Protein AF-A0A9J6GGW1-F1 (afdb_monomer)

Nearest PDB structures (foldseek):
  5hay-assembly2_B  TM=2.935E-01  e=2.832E-01  Thermochaetoides thermophila DSM 1495
  3d3m-assembly1_A  TM=3.820E-01  e=7.035E+00  Homo sapiens

Structure (mmCIF, N/CA/C/O backbone):
data_AF-A0A9J6GGW1-F1
#
_entry.id   AF-A0A9J6GGW1-F1
#
loop_
_atom_site.group_PDB
_atom_site.id
_atom_site.type_symbol
_atom_site.label_atom_id
_atom_site.label_alt_id
_atom_site.label_comp_id
_atom_site.label_asym_id
_atom_site.label_entity_id
_atom_site.label_seq_id
_atom_site.pdbx_PDB_ins_code
_atom_site.Cartn_x
_atom_site.Cartn_y
_atom_site.Cartn_z
_atom_site.occupancy
_atom_site.B_iso_or_equiv
_atom_site.auth_seq_id
_atom_site.auth_comp_id
_atom_site.auth_asym_id
_atom_site.auth_atom_id
_atom_site.pdbx_PDB_model_num
ATOM 1 N N . MET A 1 1 ? 9.810 -7.560 35.935 1.00 43.97 1 MET A N 1
ATOM 2 C CA . MET A 1 1 ? 8.643 -8.363 36.360 1.00 43.97 1 MET A CA 1
ATOM 3 C C . MET A 1 1 ? 7.763 -8.656 35.141 1.00 43.97 1 MET A C 1
ATOM 5 O O . MET A 1 1 ? 6.724 -8.042 34.977 1.00 43.97 1 MET A O 1
ATOM 9 N N . PHE A 1 2 ? 8.213 -9.563 34.266 1.00 48.19 2 PHE A N 1
ATOM 10 C CA . PHE A 1 2 ? 7.554 -9.934 32.995 1.00 48.19 2 PHE A CA 1
ATOM 11 C C . PHE A 1 2 ? 7.009 -11.379 33.009 1.00 48.19 2 PHE A C 1
ATOM 13 O O . PHE A 1 2 ? 6.614 -11.924 31.987 1.00 48.19 2 PHE A O 1
ATOM 20 N N . SER A 1 3 ? 6.984 -12.026 34.176 1.00 44.12 3 SER A N 1
ATOM 21 C CA . SER A 1 3 ? 6.830 -13.485 34.272 1.00 44.12 3 SER A CA 1
ATOM 22 C C . SER A 1 3 ? 5.391 -13.976 34.452 1.00 44.12 3 SER A C 1
ATOM 24 O O . SER A 1 3 ? 5.191 -15.179 34.534 1.00 44.12 3 SER A O 1
ATOM 26 N N . ARG A 1 4 ? 4.388 -13.085 34.517 1.00 46.81 4 ARG A N 1
ATOM 27 C CA . ARG A 1 4 ? 2.964 -13.476 34.639 1.00 46.81 4 ARG A CA 1
ATOM 28 C C . ARG A 1 4 ? 2.134 -13.252 33.371 1.00 46.81 4 ARG A C 1
ATOM 30 O O . ARG A 1 4 ? 1.076 -13.854 33.257 1.00 46.81 4 ARG A O 1
ATOM 37 N N . LEU A 1 5 ? 2.614 -12.447 32.418 1.00 52.31 5 LEU A N 1
ATOM 38 C CA . LEU A 1 5 ? 1.965 -12.288 31.105 1.00 52.31 5 LEU A CA 1
ATOM 39 C C . LEU A 1 5 ? 2.309 -13.441 30.149 1.00 52.31 5 LEU A C 1
ATOM 41 O O . LEU A 1 5 ? 1.475 -13.838 29.348 1.00 52.31 5 LEU A O 1
ATOM 45 N N . ALA A 1 6 ? 3.496 -14.040 30.286 1.00 49.12 6 ALA A N 1
ATOM 46 C CA . ALA A 1 6 ? 3.909 -15.173 29.457 1.00 49.12 6 ALA A CA 1
ATOM 47 C C . ALA A 1 6 ? 3.117 -16.462 29.756 1.00 49.12 6 ALA A C 1
ATOM 49 O O . ALA A 1 6 ? 2.877 -17.266 28.862 1.00 49.12 6 ALA A O 1
ATOM 50 N N . THR A 1 7 ? 2.667 -16.663 30.999 1.00 43.94 7 THR A N 1
ATOM 51 C CA . THR A 1 7 ? 2.018 -17.921 31.413 1.00 43.94 7 THR A CA 1
ATOM 52 C C . THR A 1 7 ? 0.568 -18.041 30.934 1.00 43.94 7 THR A C 1
ATOM 54 O O . THR A 1 7 ? 0.058 -19.150 30.823 1.00 43.94 7 THR A O 1
ATOM 57 N N . ALA A 1 8 ? -0.090 -16.927 30.601 1.00 49.22 8 ALA A N 1
ATOM 58 C CA . ALA A 1 8 ? -1.431 -16.949 30.013 1.00 49.22 8 ALA A CA 1
ATOM 59 C C . ALA A 1 8 ? -1.417 -17.198 28.491 1.00 49.22 8 ALA A C 1
ATOM 61 O O . ALA A 1 8 ? -2.459 -17.504 27.925 1.00 49.22 8 ALA A O 1
ATOM 62 N N . PHE A 1 9 ? -0.249 -17.112 27.840 1.00 48.38 9 PHE A N 1
ATOM 63 C CA . PHE A 1 9 ? -0.110 -17.284 26.390 1.00 48.38 9 PHE A CA 1
ATOM 64 C C . PHE A 1 9 ? 0.121 -18.747 25.963 1.00 48.38 9 PHE A C 1
ATOM 66 O O . PHE A 1 9 ? -0.216 -19.109 24.842 1.00 48.38 9 PHE A O 1
ATOM 73 N N . SER A 1 10 ? 0.651 -19.616 26.836 1.00 50.31 10 SER A N 1
ATOM 74 C CA . SER A 1 10 ? 0.967 -21.008 26.453 1.00 50.31 10 SER A CA 1
ATOM 75 C C . SER A 1 10 ? -0.170 -22.016 26.629 1.00 50.31 10 SER A C 1
ATOM 77 O O . SER A 1 10 ? -0.131 -23.061 25.992 1.00 50.31 10 SER A O 1
ATOM 79 N N . ASN A 1 11 ? -1.198 -21.732 27.434 1.00 46.88 11 ASN A N 1
ATOM 80 C CA . ASN A 1 11 ? -2.267 -22.711 27.696 1.00 46.88 11 ASN A CA 1
ATOM 81 C C . ASN A 1 11 ? -3.422 -22.675 26.677 1.00 46.88 11 ASN A C 1
ATOM 83 O O . ASN A 1 11 ? -4.370 -23.441 26.818 1.00 46.88 11 ASN A O 1
ATOM 87 N N . ALA A 1 12 ? -3.361 -21.808 25.664 1.00 42.66 12 ALA A N 1
ATOM 88 C CA . ALA A 1 12 ? -4.435 -21.610 24.686 1.00 42.66 12 ALA A CA 1
ATOM 89 C C . ALA A 1 12 ? -4.012 -21.945 23.240 1.00 42.66 12 ALA A C 1
ATOM 91 O O . ALA A 1 12 ? -4.574 -21.405 22.295 1.00 42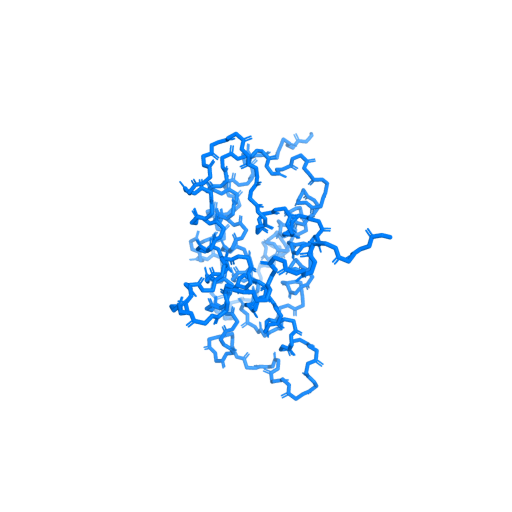.66 12 ALA A O 1
ATOM 92 N N . VAL A 1 13 ? -3.008 -22.813 23.065 1.00 45.81 13 VAL A N 1
ATOM 93 C CA . VAL A 1 13 ? -2.462 -23.200 21.746 1.00 45.81 13 VAL A CA 1
ATOM 94 C C . VAL A 1 13 ? -2.953 -24.583 21.273 1.00 45.81 13 VAL A C 1
ATOM 96 O O . VAL A 1 13 ? -2.668 -24.974 20.148 1.00 45.81 13 VAL A O 1
ATOM 99 N N . ASP A 1 14 ? -3.733 -25.319 22.076 1.00 44.50 14 ASP A N 1
ATOM 100 C CA . ASP A 1 14 ? -3.983 -26.757 21.833 1.00 44.50 14 ASP A CA 1
ATOM 101 C C . ASP A 1 14 ? -5.405 -27.153 21.378 1.00 44.50 14 ASP A C 1
ATOM 103 O O . ASP A 1 14 ? -5.758 -28.330 21.384 1.00 44.50 14 ASP A O 1
ATOM 107 N N . ALA A 1 15 ? -6.265 -26.222 20.955 1.00 49.47 15 ALA A N 1
ATOM 108 C CA . ALA A 1 15 ? -7.546 -26.608 20.355 1.00 49.47 15 ALA A CA 1
ATOM 109 C C . ALA A 1 15 ? -8.106 -25.507 19.454 1.00 49.47 15 ALA A C 1
ATOM 111 O O . ALA A 1 15 ? -8.431 -24.431 19.943 1.00 49.47 15 ALA A O 1
ATOM 112 N N . LEU A 1 16 ? -8.311 -25.841 18.172 1.00 40.69 16 LEU A N 1
ATOM 113 C CA . LEU A 1 16 ? -8.823 -24.978 17.095 1.00 40.69 16 LEU A CA 1
ATOM 114 C C . LEU A 1 16 ? -7.764 -23.971 16.640 1.00 40.69 16 LEU A C 1
ATOM 116 O O . LEU A 1 16 ? -7.529 -22.999 17.339 1.00 40.69 16 LEU A O 1
ATOM 120 N N . ALA A 1 17 ? -7.134 -24.176 15.477 1.00 35.81 17 ALA A N 1
ATOM 121 C CA . ALA A 1 17 ? -6.358 -23.108 14.849 1.00 35.81 17 ALA A CA 1
ATOM 122 C C . ALA A 1 17 ? -7.325 -21.934 14.616 1.00 35.81 17 ALA A C 1
ATOM 124 O O . ALA A 1 17 ? -8.214 -22.061 13.765 1.00 35.81 17 ALA A O 1
ATOM 125 N N . PRO A 1 18 ? -7.238 -20.843 15.398 1.00 46.12 18 PRO A N 1
ATOM 126 C CA . PRO A 1 18 ? -8.080 -19.683 15.175 1.00 46.12 18 PRO A CA 1
ATOM 127 C C . PRO A 1 18 ? -7.741 -19.158 13.773 1.00 46.12 18 PRO A C 1
ATOM 129 O O . PRO A 1 18 ? -6.598 -19.342 13.335 1.00 46.12 18 PRO A O 1
ATOM 132 N N . PRO A 1 19 ? -8.681 -18.532 13.041 1.00 52.97 19 PRO A N 1
ATOM 133 C CA . PRO A 1 19 ? -8.288 -17.767 11.862 1.00 52.97 19 PRO A CA 1
ATOM 134 C C . PRO A 1 19 ? -7.113 -16.872 12.268 1.00 52.97 19 PRO A C 1
ATOM 136 O O . PRO A 1 19 ? -7.149 -16.279 13.352 1.00 52.97 19 PRO A O 1
ATOM 139 N N . LEU A 1 20 ? -6.048 -16.871 11.458 1.00 59.41 20 LEU A N 1
ATOM 140 C CA . LEU A 1 20 ? -4.866 -16.054 11.721 1.00 59.41 20 LEU A CA 1
ATOM 141 C C . LEU A 1 20 ? -5.372 -14.641 12.056 1.00 59.41 20 LEU A C 1
ATOM 143 O O . LEU A 1 20 ? -6.211 -14.132 11.307 1.00 59.41 20 LEU A O 1
ATOM 147 N N . PRO A 1 21 ? -4.983 -14.032 13.190 1.00 81.88 21 PRO A N 1
ATOM 148 C CA . PRO A 1 21 ? -5.507 -12.718 13.538 1.00 81.88 21 PRO A CA 1
ATOM 149 C C . PRO A 1 21 ? -5.243 -11.764 12.366 1.00 81.88 21 PRO A C 1
ATOM 151 O O . PRO A 1 21 ? -4.132 -11.755 11.840 1.00 81.88 21 PRO A O 1
ATOM 154 N N . LEU A 1 22 ? -6.250 -10.983 11.948 1.00 85.81 22 LEU A N 1
ATOM 155 C CA . LEU A 1 22 ? -6.209 -10.127 10.742 1.00 85.81 22 LEU A CA 1
ATOM 156 C C . LEU A 1 22 ? -4.903 -9.326 10.618 1.00 85.81 22 LEU A C 1
ATOM 158 O O . LEU A 1 22 ? -4.334 -9.177 9.537 1.00 85.81 22 LEU A O 1
ATOM 162 N N . HIS A 1 23 ? -4.387 -8.876 11.760 1.00 88.88 23 HIS A N 1
ATOM 163 C CA . HIS A 1 23 ? -3.113 -8.185 11.872 1.00 88.88 23 HIS A CA 1
ATOM 164 C C . HIS A 1 23 ? -1.904 -9.006 11.388 1.00 88.88 23 HIS A C 1
ATOM 166 O O . HIS A 1 23 ? -1.066 -8.492 10.651 1.00 88.88 23 HIS A O 1
ATOM 172 N N . GLU A 1 24 ? -1.798 -10.284 11.752 1.00 90.69 24 GLU A N 1
ATOM 173 C CA . GLU A 1 24 ? -0.715 -11.157 11.285 1.00 90.69 24 GLU A CA 1
ATOM 174 C C . GLU A 1 24 ? -0.809 -11.425 9.781 1.00 90.69 24 GLU A C 1
ATOM 176 O O . GLU A 1 24 ? 0.216 -11.430 9.093 1.00 90.69 24 GLU A O 1
ATOM 181 N N . GLU A 1 25 ? -2.022 -11.588 9.249 1.00 92.75 25 GLU A N 1
ATOM 182 C CA . GLU A 1 25 ? -2.239 -11.774 7.811 1.00 92.75 25 GLU A CA 1
ATOM 183 C C . GLU A 1 25 ? -1.807 -10.525 7.034 1.00 92.75 25 GLU A C 1
ATOM 185 O O . GLU A 1 25 ? -1.045 -10.603 6.063 1.00 92.75 25 GLU A O 1
ATOM 190 N N . PHE A 1 26 ? -2.189 -9.348 7.532 1.00 93.94 26 PHE A N 1
ATOM 191 C CA . PHE A 1 26 ? -1.765 -8.065 6.990 1.00 93.94 26 PHE A CA 1
ATOM 192 C C . PHE A 1 26 ? -0.234 -7.935 6.933 1.00 93.94 26 PHE A C 1
ATOM 194 O O . PHE A 1 26 ? 0.338 -7.591 5.889 1.00 93.94 26 PHE A O 1
ATOM 201 N N . LEU A 1 27 ? 0.453 -8.261 8.034 1.00 94.00 27 LEU A N 1
ATOM 202 C CA . LEU A 1 27 ? 1.916 -8.232 8.111 1.00 94.00 27 LEU A CA 1
ATOM 203 C C . LEU A 1 27 ? 2.574 -9.257 7.190 1.00 94.00 27 LEU A C 1
ATOM 205 O O . LEU A 1 27 ? 3.629 -8.977 6.609 1.00 94.00 27 LEU A O 1
ATOM 209 N N . TRP A 1 28 ? 1.966 -10.430 7.034 1.00 94.38 28 TRP A N 1
ATOM 210 C CA . TRP A 1 28 ? 2.453 -11.460 6.129 1.00 94.38 28 TRP A CA 1
ATOM 211 C C . TRP A 1 28 ? 2.420 -10.984 4.673 1.00 94.38 28 TRP A C 1
ATOM 213 O O . TRP A 1 28 ? 3.425 -11.105 3.961 1.00 94.38 28 TRP A O 1
ATOM 223 N N . HIS A 1 29 ? 1.313 -10.372 4.237 1.00 95.12 29 HIS A N 1
ATOM 224 C CA . HIS A 1 29 ? 1.211 -9.796 2.895 1.00 95.12 29 HIS A CA 1
ATOM 225 C C . HIS A 1 29 ? 2.247 -8.696 2.667 1.00 95.12 29 HIS A C 1
ATOM 227 O O . HIS A 1 29 ? 2.946 -8.721 1.647 1.00 95.12 29 HIS A O 1
ATOM 233 N N . TRP A 1 30 ? 2.397 -7.779 3.627 1.00 95.38 30 TRP A N 1
ATOM 234 C CA . TRP A 1 30 ? 3.378 -6.703 3.534 1.00 95.38 30 TRP A CA 1
ATOM 235 C C . TRP A 1 30 ? 4.815 -7.223 3.467 1.00 95.38 30 TRP A C 1
ATOM 237 O O . TRP A 1 30 ? 5.597 -6.828 2.602 1.00 95.38 30 TRP A O 1
ATOM 247 N N . THR A 1 31 ? 5.160 -8.163 4.345 1.00 94.00 31 THR A N 1
ATOM 248 C CA . THR A 1 31 ? 6.494 -8.768 4.391 1.00 94.00 31 THR A CA 1
ATOM 249 C C . THR A 1 31 ? 6.813 -9.484 3.085 1.00 94.00 31 THR A C 1
ATOM 251 O O . THR A 1 31 ? 7.930 -9.384 2.581 1.00 94.00 31 THR A O 1
ATOM 254 N N . ALA A 1 32 ? 5.836 -10.164 2.484 1.00 93.12 32 ALA A N 1
ATOM 255 C CA . ALA A 1 32 ? 6.017 -10.802 1.189 1.00 93.12 32 ALA A CA 1
ATOM 256 C C . ALA A 1 32 ? 6.233 -9.789 0.048 1.00 93.12 32 ALA A C 1
ATOM 258 O O . ALA A 1 32 ? 7.055 -10.048 -0.833 1.00 93.12 32 ALA A O 1
ATOM 259 N N . ILE A 1 33 ? 5.559 -8.631 0.081 1.00 93.12 33 ILE A N 1
ATOM 260 C CA . ILE A 1 33 ? 5.831 -7.519 -0.845 1.00 93.12 33 ILE A CA 1
ATOM 261 C C . ILE A 1 33 ? 7.269 -7.029 -0.653 1.00 93.12 33 ILE A C 1
ATOM 263 O O . ILE A 1 33 ? 8.044 -7.011 -1.604 1.00 93.12 33 ILE A O 1
ATOM 267 N N . MET A 1 34 ? 7.673 -6.699 0.574 1.00 93.25 34 MET A N 1
ATOM 268 C CA . MET A 1 34 ? 9.023 -6.188 0.843 1.00 93.25 34 MET A CA 1
ATOM 269 C C . MET A 1 34 ? 10.121 -7.211 0.536 1.00 93.25 34 MET A C 1
ATOM 271 O O . MET A 1 34 ? 11.204 -6.844 0.072 1.00 93.25 34 MET A O 1
ATOM 275 N N . LYS A 1 35 ? 9.838 -8.505 0.719 1.00 91.38 35 LYS A N 1
ATOM 276 C CA . LYS A 1 35 ? 10.737 -9.594 0.337 1.00 91.38 35 LYS A CA 1
ATOM 277 C C . LYS A 1 35 ? 10.980 -9.616 -1.167 1.00 91.38 35 LYS A C 1
ATOM 279 O O . LYS A 1 35 ? 12.127 -9.784 -1.556 1.00 91.38 35 LYS A O 1
ATOM 284 N N . PHE A 1 36 ? 9.960 -9.393 -1.999 1.00 90.50 36 PHE A N 1
ATOM 285 C CA . PHE A 1 36 ? 10.156 -9.267 -3.447 1.00 90.50 36 PHE A CA 1
ATOM 286 C C . PHE A 1 36 ? 11.169 -8.162 -3.773 1.00 90.50 36 PHE A C 1
ATOM 288 O O . PHE A 1 36 ? 12.078 -8.384 -4.558 1.00 90.50 36 PHE A O 1
ATOM 295 N N . TYR A 1 37 ? 11.066 -7.004 -3.121 1.00 87.50 37 TYR A N 1
ATOM 296 C CA . TYR A 1 37 ? 11.963 -5.870 -3.371 1.00 87.50 37 TYR A CA 1
ATOM 297 C C . TYR A 1 37 ? 13.373 -6.028 -2.798 1.00 87.50 37 TYR A C 1
ATOM 299 O O . TYR A 1 37 ? 14.314 -5.410 -3.293 1.00 87.50 37 TYR A O 1
ATOM 307 N N . THR A 1 38 ? 13.524 -6.839 -1.754 1.00 88.56 38 THR A N 1
ATOM 308 C CA . THR A 1 38 ? 14.817 -7.080 -1.098 1.00 88.56 38 THR A CA 1
ATOM 309 C C . THR A 1 38 ? 15.548 -8.280 -1.706 1.00 88.56 38 THR A C 1
ATOM 311 O O . THR A 1 38 ? 16.777 -8.358 -1.650 1.00 88.56 38 THR A O 1
ATOM 314 N N . ASP A 1 39 ? 14.814 -9.222 -2.303 1.00 86.94 39 ASP A N 1
ATOM 315 C CA . ASP A 1 39 ? 15.387 -10.389 -2.961 1.00 86.94 39 ASP A CA 1
ATOM 316 C C . ASP A 1 39 ? 16.094 -9.978 -4.257 1.00 86.94 39 ASP A C 1
ATOM 318 O O . ASP A 1 39 ? 15.478 -9.525 -5.225 1.00 86.94 39 ASP A O 1
ATOM 322 N N . ARG A 1 40 ? 17.413 -10.185 -4.286 1.00 69.50 40 ARG A N 1
ATOM 323 C CA . ARG A 1 40 ? 18.273 -9.919 -5.447 1.00 69.50 40 ARG A CA 1
ATOM 324 C C . ARG A 1 40 ? 17.918 -10.768 -6.667 1.00 69.50 40 ARG A C 1
ATOM 326 O O . ARG A 1 40 ? 18.277 -10.390 -7.777 1.00 69.50 40 ARG A O 1
ATOM 333 N N . ASN A 1 41 ? 17.238 -11.897 -6.467 1.00 72.69 41 ASN A N 1
ATOM 334 C CA . ASN A 1 41 ? 16.799 -12.784 -7.542 1.00 72.69 41 ASN A CA 1
ATOM 335 C C . ASN A 1 41 ? 15.397 -12.438 -8.064 1.00 72.69 41 ASN A C 1
ATOM 337 O O . ASN A 1 41 ? 14.911 -13.090 -8.994 1.00 72.69 41 ASN A O 1
ATOM 341 N N . SER A 1 42 ? 14.727 -11.436 -7.484 1.00 70.81 42 SER A N 1
ATOM 342 C CA . SER A 1 42 ? 13.435 -10.980 -7.984 1.00 70.81 42 SER A CA 1
ATOM 343 C C . SER A 1 42 ? 13.583 -10.460 -9.414 1.00 70.81 42 SER A C 1
ATOM 345 O O . SER A 1 42 ? 14.452 -9.652 -9.744 1.00 70.81 42 SER A O 1
ATOM 347 N N . ASN A 1 43 ? 12.728 -10.948 -10.311 1.00 65.50 43 ASN A N 1
ATOM 348 C CA . ASN A 1 43 ? 12.719 -10.457 -11.680 1.00 65.50 43 ASN A CA 1
ATOM 349 C C . ASN A 1 43 ? 11.850 -9.197 -11.751 1.00 65.50 43 ASN A C 1
ATOM 351 O O . ASN A 1 43 ? 10.702 -9.244 -12.191 1.00 65.50 43 ASN A O 1
ATOM 355 N N . SER A 1 44 ? 12.419 -8.073 -11.312 1.00 69.62 44 SER A N 1
ATOM 356 C CA . SER A 1 44 ? 11.802 -6.738 -11.321 1.00 69.62 44 SER A CA 1
ATOM 357 C C . SER A 1 44 ? 11.446 -6.220 -12.720 1.00 69.62 44 SER A C 1
ATOM 359 O O . SER A 1 44 ? 10.813 -5.176 -12.841 1.00 69.62 44 SER A O 1
ATOM 361 N N . LYS A 1 45 ? 11.826 -6.948 -13.779 1.00 74.19 45 LYS A N 1
ATOM 362 C CA . LYS A 1 45 ? 11.468 -6.652 -15.171 1.00 74.19 45 LYS A CA 1
ATOM 363 C C . LYS A 1 45 ? 10.196 -7.368 -15.630 1.00 74.19 45 LYS A C 1
ATOM 365 O O . LYS A 1 45 ? 9.680 -7.039 -16.694 1.00 74.19 45 LYS A O 1
ATOM 370 N N . LYS A 1 46 ? 9.702 -8.363 -14.884 1.00 80.38 46 LYS A N 1
ATOM 371 C CA . LYS A 1 46 ? 8.445 -9.043 -15.232 1.00 80.38 46 LYS A CA 1
ATOM 372 C C . LYS A 1 46 ? 7.254 -8.120 -14.959 1.00 80.38 46 LYS A C 1
ATOM 374 O O . LYS A 1 46 ? 7.289 -7.421 -13.950 1.00 80.38 46 LYS A O 1
ATOM 379 N N . PRO A 1 47 ? 6.198 -8.157 -15.790 1.00 81.69 47 PRO A N 1
ATOM 380 C CA . PRO A 1 47 ? 4.938 -7.472 -15.510 1.00 81.69 47 PRO A CA 1
ATOM 381 C C . PRO A 1 47 ? 4.376 -7.836 -14.136 1.00 81.69 47 PRO A C 1
ATOM 383 O O . PRO A 1 47 ? 4.550 -8.967 -13.665 1.00 81.69 47 PRO A O 1
ATOM 386 N N . ILE A 1 48 ? 3.690 -6.886 -13.500 1.00 85.81 48 ILE A N 1
ATOM 387 C CA . ILE A 1 48 ? 3.153 -7.064 -12.149 1.00 85.81 48 ILE A CA 1
ATOM 388 C C . ILE A 1 48 ? 2.212 -8.274 -12.032 1.00 85.81 48 ILE A C 1
ATOM 390 O O . ILE A 1 48 ? 2.212 -8.953 -11.002 1.00 85.81 48 ILE A O 1
ATOM 394 N N . GLU A 1 49 ? 1.484 -8.612 -13.093 1.00 82.62 49 GLU A N 1
ATOM 395 C CA . GLU A 1 49 ? 0.558 -9.746 -13.169 1.00 82.62 49 GLU A CA 1
ATOM 396 C C . GLU A 1 49 ? 1.255 -11.084 -12.878 1.00 82.62 49 GLU A C 1
ATOM 398 O O . GLU A 1 49 ? 0.642 -12.003 -12.343 1.00 82.62 49 GLU A O 1
ATOM 403 N N . LEU A 1 50 ? 2.558 -11.183 -13.165 1.00 82.88 50 LEU A N 1
ATOM 404 C CA . LEU A 1 50 ? 3.357 -12.395 -12.962 1.00 82.88 50 LEU A CA 1
ATOM 405 C C . LEU A 1 50 ? 4.079 -12.438 -11.607 1.00 82.88 50 LEU A C 1
ATOM 407 O O . LEU A 1 50 ? 4.790 -13.400 -11.318 1.00 82.88 50 LEU A O 1
ATOM 411 N N . THR A 1 51 ? 3.948 -11.393 -10.789 1.00 85.44 51 THR A N 1
ATOM 412 C CA . THR A 1 51 ? 4.715 -11.233 -9.537 1.00 85.44 51 THR A CA 1
ATOM 413 C C . THR A 1 51 ? 3.890 -11.562 -8.293 1.00 85.44 51 THR A C 1
ATOM 415 O O . THR A 1 51 ? 4.446 -11.775 -7.218 1.00 85.44 51 THR A O 1
ATOM 418 N N . GLY A 1 52 ? 2.559 -11.587 -8.419 1.00 89.19 52 GLY A N 1
ATOM 419 C CA . GLY A 1 52 ? 1.631 -11.753 -7.297 1.00 89.19 52 GLY A CA 1
ATOM 420 C C . GLY A 1 52 ? 1.527 -10.531 -6.373 1.00 89.19 52 GLY A C 1
ATOM 421 O O . GLY A 1 52 ? 0.733 -10.553 -5.436 1.00 89.19 52 GLY A O 1
ATOM 422 N N . LEU A 1 53 ? 2.279 -9.452 -6.627 1.00 91.19 53 LEU A N 1
ATOM 423 C CA . LEU A 1 53 ? 2.248 -8.232 -5.810 1.00 91.19 53 LEU A CA 1
ATOM 424 C C . LEU A 1 53 ? 0.881 -7.548 -5.838 1.00 91.19 53 LEU A C 1
ATOM 426 O O . LEU A 1 53 ? 0.408 -7.095 -4.799 1.00 91.19 53 LEU A O 1
ATOM 430 N N . ALA A 1 54 ? 0.237 -7.516 -7.010 1.00 90.12 54 ALA A N 1
ATOM 431 C CA . ALA A 1 54 ? -1.096 -6.943 -7.176 1.00 90.12 54 ALA A CA 1
ATOM 432 C C . ALA A 1 54 ? -2.115 -7.601 -6.232 1.00 90.12 54 ALA A C 1
ATOM 434 O O . ALA A 1 54 ? -2.808 -6.901 -5.499 1.00 90.12 54 ALA A O 1
ATOM 435 N N . GLY A 1 55 ? -2.136 -8.938 -6.195 1.00 92.12 55 GLY A N 1
ATOM 436 C CA . GLY A 1 55 ? -3.020 -9.694 -5.308 1.00 92.12 55 GLY A CA 1
ATOM 437 C C . GLY A 1 55 ? -2.711 -9.445 -3.833 1.00 92.12 55 GLY A C 1
ATOM 438 O O . GLY A 1 55 ? -3.623 -9.245 -3.044 1.00 92.12 55 GLY A O 1
ATOM 439 N N . ARG A 1 56 ? -1.430 -9.358 -3.449 1.00 93.88 56 ARG A N 1
ATOM 440 C CA . ARG A 1 56 ? -1.057 -9.066 -2.052 1.00 93.88 56 ARG A CA 1
ATOM 441 C C . ARG A 1 56 ? -1.520 -7.686 -1.595 1.00 93.88 56 ARG A C 1
ATOM 443 O O . ARG A 1 56 ? -1.994 -7.559 -0.475 1.00 93.88 56 ARG A O 1
ATOM 450 N N . LEU A 1 57 ? -1.396 -6.673 -2.451 1.00 93.81 57 LEU A N 1
ATOM 451 C CA . LEU A 1 57 ? -1.906 -5.333 -2.158 1.00 93.81 57 LEU A CA 1
ATOM 452 C C . LEU A 1 57 ? -3.431 -5.314 -2.050 1.00 93.81 57 LEU A C 1
ATOM 454 O O . LEU A 1 57 ? -3.971 -4.636 -1.180 1.00 93.81 57 LEU A O 1
ATOM 458 N N . GLU A 1 58 ? -4.118 -6.059 -2.913 1.00 93.62 58 GLU A N 1
ATOM 459 C CA . GLU A 1 58 ? -5.571 -6.180 -2.852 1.00 93.62 58 GLU A CA 1
ATOM 460 C C . GLU A 1 58 ? -6.046 -6.856 -1.559 1.00 93.62 58 GLU A C 1
ATOM 462 O O . GLU A 1 58 ? -6.943 -6.323 -0.910 1.00 93.62 58 GLU A O 1
ATOM 467 N N . GLU A 1 59 ? -5.419 -7.956 -1.135 1.00 94.81 59 GLU A N 1
ATOM 468 C CA . GLU A 1 59 ? -5.750 -8.605 0.143 1.00 94.81 59 GLU A CA 1
ATOM 469 C C . GLU A 1 59 ? -5.481 -7.680 1.336 1.00 94.81 59 GLU A C 1
ATOM 471 O O . GLU A 1 59 ? -6.333 -7.538 2.207 1.00 94.81 59 GLU A O 1
ATOM 476 N N . MET A 1 60 ? -4.370 -6.933 1.336 1.00 95.50 60 MET A N 1
ATOM 477 C CA . MET A 1 60 ? -4.129 -5.924 2.376 1.00 95.50 60 MET A CA 1
ATOM 478 C C . MET A 1 60 ? -5.2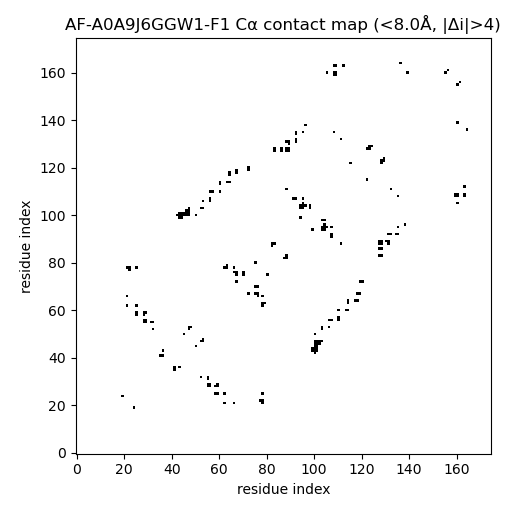25 -4.851 2.435 1.00 95.50 60 MET A C 1
ATOM 480 O O . MET A 1 60 ? -5.578 -4.417 3.528 1.00 95.50 60 MET A O 1
ATOM 484 N N . SER A 1 61 ? -5.764 -4.407 1.290 1.00 93.00 61 SER A N 1
ATOM 485 C CA . SER A 1 61 ? -6.905 -3.476 1.282 1.00 93.00 61 SER A CA 1
ATOM 486 C C . SER A 1 61 ? -8.144 -4.110 1.910 1.00 93.00 61 SER A C 1
ATOM 488 O O . SER A 1 61 ? -8.784 -3.475 2.741 1.00 93.00 61 SER A O 1
ATOM 490 N N . LYS A 1 62 ? -8.458 -5.361 1.551 1.00 93.62 62 LYS A N 1
ATOM 491 C CA . LYS A 1 62 ? -9.617 -6.082 2.097 1.00 93.62 62 LYS A CA 1
ATOM 492 C C . LYS A 1 62 ? -9.513 -6.276 3.605 1.00 93.62 62 LYS A C 1
ATOM 494 O O . LYS A 1 62 ? -10.509 -6.102 4.292 1.00 93.62 62 LYS A O 1
ATOM 499 N N . ILE A 1 63 ? -8.322 -6.578 4.122 1.00 93.44 63 ILE A N 1
ATOM 500 C CA . ILE A 1 63 ? -8.099 -6.732 5.566 1.00 93.44 63 ILE A CA 1
ATOM 501 C C . ILE A 1 63 ? -8.373 -5.417 6.307 1.00 93.44 63 ILE A C 1
ATOM 503 O O . ILE A 1 63 ? -9.051 -5.427 7.330 1.00 93.44 63 ILE A O 1
ATOM 507 N N . LEU A 1 64 ? -7.905 -4.278 5.779 1.00 90.88 64 LEU A N 1
ATOM 508 C CA . LEU A 1 64 ? -8.194 -2.964 6.370 1.00 90.88 64 LEU A CA 1
ATOM 509 C C . LEU A 1 64 ? -9.695 -2.634 6.326 1.00 90.88 64 LEU A C 1
ATOM 511 O O . LEU A 1 64 ? -10.243 -2.136 7.304 1.00 90.88 64 LEU A O 1
ATOM 515 N N . GLU A 1 65 ? -10.368 -2.944 5.214 1.00 90.00 65 GLU A N 1
ATOM 516 C CA . GLU A 1 65 ? -11.819 -2.761 5.062 1.00 90.00 65 GLU A CA 1
ATOM 517 C C . GLU A 1 65 ? -12.619 -3.657 6.022 1.00 90.00 65 GLU A C 1
ATOM 519 O O . GLU A 1 65 ? -13.616 -3.221 6.600 1.00 90.00 65 GLU A O 1
ATOM 524 N N . GLN A 1 66 ? -12.173 -4.900 6.215 1.00 90.38 66 GLN A N 1
ATOM 525 C CA . GLN A 1 66 ? -12.772 -5.844 7.151 1.00 90.38 66 GLN A CA 1
ATOM 526 C C . GLN A 1 66 ? -12.605 -5.367 8.595 1.00 90.38 66 GLN A C 1
ATOM 528 O O . GLN A 1 66 ? -13.590 -5.292 9.326 1.00 90.38 66 GLN A O 1
ATOM 533 N N . GLU A 1 67 ? -11.390 -4.982 8.989 1.00 88.69 67 GLU A N 1
ATOM 534 C CA . GLU A 1 67 ? -11.099 -4.457 10.326 1.00 88.69 67 GLU A CA 1
ATOM 535 C C . GLU A 1 67 ? -11.986 -3.243 10.657 1.00 88.69 67 GLU A C 1
ATOM 537 O O . GLU A 1 67 ? -12.579 -3.157 11.733 1.00 88.69 67 GLU A O 1
ATOM 542 N N . GLU A 1 68 ? -12.151 -2.327 9.705 1.00 86.19 68 GLU A N 1
ATOM 543 C CA . GLU A 1 68 ? -13.007 -1.150 9.854 1.00 86.19 68 GLU A CA 1
ATOM 544 C C . GLU A 1 68 ? -14.516 -1.465 9.867 1.00 86.19 68 GLU A C 1
ATOM 546 O O . GLU A 1 68 ? -15.333 -0.715 10.427 1.00 86.19 68 GLU A O 1
ATOM 551 N N . SER A 1 69 ? -14.914 -2.571 9.241 1.00 85.69 69 SER A N 1
ATOM 552 C CA . SER A 1 69 ? -16.278 -3.085 9.331 1.00 85.69 69 SER A CA 1
ATOM 553 C C . SER A 1 69 ? -16.554 -3.723 10.696 1.00 85.69 69 SER A C 1
ATOM 555 O O . SER A 1 69 ? -17.675 -3.605 11.189 1.00 85.69 69 SER A O 1
ATOM 557 N N . GLU A 1 70 ? -15.561 -4.376 11.303 1.00 84.69 70 GLU A N 1
ATOM 558 C CA . GLU A 1 70 ? -15.690 -5.095 12.578 1.00 84.69 70 GLU A CA 1
ATOM 559 C C . GLU A 1 70 ? -15.588 -4.173 13.810 1.00 84.69 70 GLU A C 1
ATOM 561 O O . GLU A 1 70 ? -16.301 -4.390 14.789 1.00 84.69 70 GLU A O 1
ATOM 566 N N . LEU A 1 71 ? -14.751 -3.127 13.772 1.00 73.81 71 LEU A N 1
ATOM 567 C CA . LEU A 1 71 ? -14.450 -2.283 14.945 1.00 73.81 71 LEU A CA 1
ATOM 568 C C . LEU A 1 71 ? -15.370 -1.063 15.146 1.00 73.81 71 LEU A C 1
ATOM 570 O O . LEU A 1 71 ? -15.367 -0.465 16.224 1.00 73.81 71 LEU A O 1
ATOM 574 N N . GLY A 1 72 ? -16.187 -0.695 14.155 1.00 63.88 72 GLY A N 1
ATOM 575 C CA . GLY A 1 72 ? -17.037 0.500 14.232 1.00 63.88 72 GLY A CA 1
ATOM 576 C C . GLY A 1 72 ? -16.252 1.825 14.185 1.00 63.88 72 GLY A C 1
ATOM 577 O O . GLY A 1 72 ? -15.042 1.851 13.999 1.00 63.88 72 GLY A O 1
ATOM 578 N N . THR A 1 73 ? -16.949 2.961 14.283 1.00 61.84 73 THR A N 1
ATOM 579 C CA . THR A 1 73 ? -16.376 4.296 13.990 1.00 61.84 73 THR A CA 1
ATOM 580 C C . THR A 1 73 ? -15.480 4.863 15.102 1.00 61.84 73 THR A C 1
ATOM 582 O O . THR A 1 73 ? -14.746 5.816 14.857 1.00 61.84 73 THR A O 1
ATOM 585 N N . GLU A 1 74 ? -15.533 4.322 16.323 1.00 59.34 74 GLU A N 1
ATOM 586 C CA . GLU A 1 74 ? -14.925 4.975 17.495 1.00 59.34 74 GLU A CA 1
ATOM 587 C C . GLU A 1 74 ? -13.470 4.577 17.774 1.00 59.34 74 GLU A C 1
ATOM 589 O O . GLU A 1 74 ? -12.788 5.315 18.479 1.00 59.34 74 GLU A O 1
ATOM 594 N N . ASN A 1 75 ? -12.961 3.485 17.188 1.00 64.81 75 ASN A N 1
ATOM 595 C CA . ASN A 1 75 ? -11.586 3.028 17.408 1.00 64.81 75 ASN A CA 1
ATOM 596 C C . ASN A 1 75 ? -10.873 2.663 16.100 1.00 64.81 75 ASN A C 1
ATOM 598 O O . ASN A 1 75 ? -11.456 2.097 15.179 1.00 64.81 75 ASN A O 1
ATOM 602 N N . MET A 1 76 ? -9.578 2.977 16.036 1.00 75.44 76 MET A N 1
ATOM 603 C CA . MET A 1 76 ? -8.675 2.503 14.990 1.00 75.44 76 MET A CA 1
ATOM 604 C C . MET A 1 76 ? -8.193 1.095 15.339 1.00 75.44 76 MET A C 1
ATOM 606 O O . MET A 1 76 ? -7.812 0.842 16.479 1.00 75.44 76 MET A O 1
ATOM 610 N N . GLY A 1 77 ? -8.240 0.181 14.373 1.00 83.19 77 GLY A N 1
ATOM 611 C CA . GLY A 1 77 ? -7.780 -1.187 14.571 1.00 83.19 77 GLY A CA 1
ATOM 612 C C . GLY A 1 77 ? -6.270 -1.366 14.424 1.00 83.19 77 GLY A C 1
ATOM 613 O O . GLY A 1 77 ? -5.591 -0.499 13.865 1.00 83.19 77 GLY A O 1
ATOM 614 N N . PRO A 1 78 ? -5.733 -2.499 14.909 1.00 86.25 78 PRO A N 1
ATOM 615 C CA . PRO A 1 78 ? -4.298 -2.770 14.913 1.00 86.25 78 PRO A CA 1
ATOM 616 C C . PRO A 1 78 ? -3.658 -2.785 13.514 1.00 86.25 78 PRO A C 1
ATOM 618 O O . PRO A 1 78 ? -2.479 -2.444 13.380 1.00 86.25 78 PRO A O 1
ATOM 621 N N . CYS A 1 79 ? -4.379 -3.164 12.451 1.00 89.62 79 CYS A N 1
ATOM 622 C CA . CYS A 1 79 ? -3.858 -3.120 11.080 1.00 89.62 79 CYS A CA 1
ATOM 623 C C . CYS A 1 79 ? -3.688 -1.675 10.607 1.00 89.62 79 CYS A C 1
ATOM 625 O O . CYS 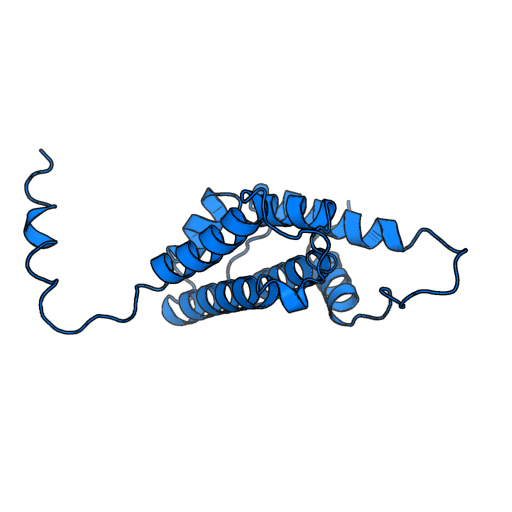A 1 79 ? -2.617 -1.317 10.108 1.00 89.62 79 CYS A O 1
ATOM 627 N N . MET A 1 80 ? -4.710 -0.835 10.798 1.00 87.75 80 MET A N 1
ATO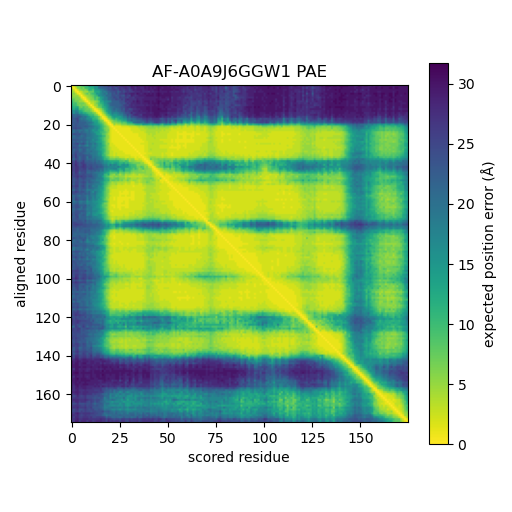M 628 C CA . MET A 1 80 ? -4.638 0.582 10.445 1.00 87.75 80 MET A CA 1
ATOM 629 C C . MET A 1 80 ? -3.587 1.319 11.282 1.00 87.75 80 MET A C 1
ATOM 631 O O . MET A 1 80 ? -2.765 2.049 10.728 1.00 87.75 80 MET A O 1
ATOM 635 N N . GLU A 1 81 ? -3.535 1.083 12.596 1.00 86.31 81 GLU A N 1
ATOM 636 C CA . GLU A 1 81 ? -2.517 1.677 13.471 1.00 86.31 81 GLU A CA 1
ATOM 637 C C . GLU A 1 81 ? -1.104 1.338 12.989 1.00 86.31 81 GLU A C 1
ATOM 639 O O . GLU A 1 81 ? -0.265 2.227 12.821 1.00 86.31 81 GLU A O 1
ATOM 644 N N . HIS A 1 82 ? -0.844 0.065 12.685 1.00 87.88 82 HIS A N 1
ATOM 645 C CA . HIS A 1 82 ? 0.458 -0.363 12.191 1.00 87.88 82 HIS A CA 1
ATOM 646 C C . HIS A 1 82 ? 0.789 0.239 10.822 1.00 87.88 82 HIS A C 1
ATOM 648 O O . HIS A 1 82 ? 1.924 0.678 10.604 1.00 87.88 82 HIS A O 1
ATOM 654 N N . PHE A 1 83 ? -0.187 0.288 9.910 1.00 90.81 83 PHE A N 1
ATOM 655 C CA . PHE A 1 83 ? -0.036 0.893 8.586 1.00 90.81 83 PHE A CA 1
ATOM 656 C C . PHE A 1 83 ? 0.426 2.353 8.672 1.00 90.81 83 PHE A C 1
ATOM 658 O O . PHE A 1 83 ? 1.333 2.773 7.939 1.00 90.81 83 PHE A O 1
ATOM 665 N N . LEU A 1 84 ? -0.156 3.109 9.606 1.00 87.19 84 LEU A N 1
ATOM 666 C CA . LEU A 1 84 ? 0.167 4.512 9.848 1.00 87.19 84 LEU A CA 1
ATOM 667 C C . LEU A 1 84 ? 1.508 4.689 10.560 1.00 87.19 84 LEU A C 1
ATOM 669 O O . LEU A 1 84 ? 2.345 5.467 10.095 1.00 87.19 84 LEU A O 1
ATOM 673 N N . GLN A 1 85 ? 1.748 3.939 11.639 1.00 87.19 85 GLN A N 1
ATOM 674 C CA . GLN A 1 85 ? 2.987 4.010 12.423 1.00 87.19 85 GLN A CA 1
ATOM 675 C C . GLN A 1 85 ? 4.230 3.733 11.569 1.00 87.19 85 GLN A C 1
ATOM 677 O O . GLN A 1 85 ? 5.235 4.437 11.683 1.00 87.19 85 GLN A O 1
ATOM 682 N N . HIS A 1 86 ? 4.149 2.758 10.661 1.00 89.75 86 HIS A N 1
ATOM 683 C CA . HIS A 1 86 ? 5.267 2.360 9.801 1.00 89.75 86 HIS A CA 1
ATOM 684 C C . HIS A 1 86 ? 5.325 3.126 8.475 1.00 89.75 86 HIS A C 1
ATOM 686 O O . HIS A 1 86 ? 6.199 2.856 7.650 1.00 89.75 86 HIS A O 1
ATOM 692 N N . LYS A 1 87 ? 4.419 4.095 8.264 1.00 89.75 87 LYS A N 1
ATOM 693 C CA . LYS A 1 87 ? 4.325 4.905 7.039 1.00 89.75 87 LYS A CA 1
ATOM 694 C C . LYS A 1 87 ? 4.324 4.040 5.777 1.00 89.75 87 LYS A C 1
ATOM 696 O O . LYS A 1 87 ? 4.987 4.354 4.786 1.00 89.75 87 LYS A O 1
ATOM 701 N N . MET A 1 88 ? 3.570 2.946 5.805 1.00 93.38 88 MET A N 1
ATOM 702 C CA . MET A 1 88 ? 3.577 1.958 4.723 1.00 93.38 88 MET A CA 1
ATOM 703 C C . MET A 1 88 ? 3.115 2.578 3.397 1.00 93.38 88 MET A C 1
ATOM 705 O O . MET A 1 88 ? 3.692 2.289 2.351 1.00 93.38 88 MET A O 1
ATOM 709 N N . LEU A 1 89 ? 2.187 3.546 3.432 1.00 91.38 89 LEU A N 1
ATOM 710 C CA . LEU A 1 89 ? 1.803 4.312 2.240 1.00 91.38 89 LEU A CA 1
ATOM 711 C C . LEU A 1 89 ? 2.970 5.109 1.632 1.00 91.38 89 LEU A C 1
ATOM 713 O O . LEU A 1 89 ? 3.093 5.207 0.411 1.00 91.38 89 LEU A O 1
ATOM 717 N N . GLU A 1 90 ? 3.847 5.675 2.464 1.00 90.19 90 GLU A N 1
ATOM 718 C CA . GLU A 1 90 ? 5.027 6.396 1.985 1.00 90.19 90 GLU A CA 1
ATOM 719 C C . GLU A 1 90 ? 6.019 5.436 1.319 1.00 90.19 90 GLU A C 1
ATOM 721 O O . GLU A 1 90 ? 6.543 5.744 0.246 1.00 90.19 90 GLU A O 1
ATOM 726 N N . GLN A 1 91 ? 6.207 4.244 1.886 1.00 92.62 91 GLN A N 1
ATOM 727 C CA . GLN A 1 91 ? 7.017 3.185 1.281 1.00 92.62 91 GLN A CA 1
ATOM 728 C C . GLN A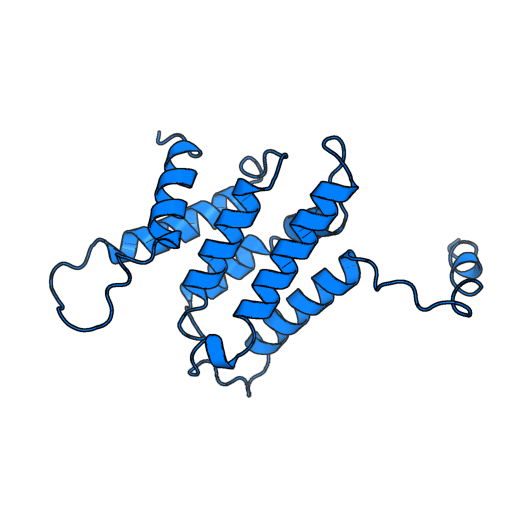 1 91 ? 6.434 2.768 -0.077 1.00 92.62 91 GLN A C 1
ATOM 730 O O . GLN A 1 91 ? 7.147 2.779 -1.079 1.00 92.62 91 GLN A O 1
ATOM 735 N N . MET A 1 92 ? 5.122 2.530 -0.157 1.00 92.00 92 MET A N 1
ATOM 736 C CA . MET A 1 92 ? 4.423 2.231 -1.414 1.00 92.00 92 MET A CA 1
ATOM 737 C C . MET A 1 92 ? 4.551 3.358 -2.446 1.00 92.00 92 MET A C 1
ATOM 739 O O . MET A 1 92 ? 4.719 3.089 -3.636 1.00 92.00 92 MET A O 1
ATOM 743 N N . SER A 1 93 ? 4.545 4.624 -2.013 1.00 89.81 93 SER A N 1
ATOM 744 C CA . SER A 1 93 ? 4.773 5.761 -2.911 1.00 89.81 93 SER A CA 1
ATOM 745 C C . SER A 1 93 ? 6.179 5.735 -3.529 1.00 89.81 93 SER A C 1
ATOM 747 O O . SER A 1 93 ? 6.335 6.025 -4.717 1.00 89.81 93 SER A O 1
ATOM 749 N N . ALA A 1 94 ? 7.197 5.305 -2.778 1.00 90.25 94 ALA A N 1
ATOM 750 C CA . ALA A 1 94 ? 8.546 5.117 -3.309 1.00 90.25 94 ALA A CA 1
ATOM 751 C C . ALA A 1 94 ? 8.600 3.963 -4.325 1.00 90.25 94 ALA A C 1
ATOM 753 O O . ALA A 1 94 ? 9.192 4.127 -5.393 1.00 90.25 94 ALA A O 1
ATOM 754 N N . LEU A 1 95 ? 7.911 2.846 -4.051 1.00 89.94 95 LEU A N 1
ATOM 755 C CA . LEU A 1 95 ? 7.778 1.733 -5.004 1.00 89.94 95 LEU A CA 1
ATOM 756 C C . LEU A 1 95 ? 7.107 2.190 -6.310 1.00 89.94 95 LEU A C 1
ATOM 758 O O . LEU A 1 95 ? 7.590 1.895 -7.400 1.00 89.94 95 LEU A O 1
ATOM 762 N N . SER A 1 96 ? 6.033 2.979 -6.208 1.00 88.44 96 SER A N 1
ATOM 763 C CA . SER A 1 96 ? 5.297 3.505 -7.368 1.00 88.44 96 SER A CA 1
ATOM 764 C C . SER A 1 96 ? 6.114 4.472 -8.231 1.00 88.44 96 SER A C 1
ATOM 766 O O . SER A 1 96 ? 5.901 4.549 -9.440 1.00 88.44 96 SER A O 1
ATOM 768 N N . ARG A 1 97 ? 7.065 5.195 -7.624 1.00 87.06 97 ARG A N 1
ATOM 769 C CA . ARG A 1 97 ? 7.996 6.079 -8.337 1.00 87.06 97 ARG A CA 1
ATOM 770 C C . ARG A 1 97 ? 9.013 5.281 -9.144 1.00 87.06 97 ARG A C 1
ATOM 772 O O . ARG A 1 97 ? 9.343 5.685 -10.250 1.00 87.06 97 ARG A O 1
ATOM 779 N N . ALA A 1 98 ? 9.499 4.173 -8.588 1.00 86.94 98 ALA A N 1
ATOM 780 C CA . ALA A 1 98 ? 10.411 3.280 -9.291 1.00 86.94 98 ALA A CA 1
ATOM 781 C C . ALA A 1 98 ? 9.709 2.475 -10.399 1.00 86.94 98 ALA A C 1
ATOM 783 O O . ALA A 1 98 ? 10.382 2.031 -11.321 1.00 86.94 98 ALA A O 1
ATOM 784 N N . ASP A 1 99 ? 8.392 2.262 -10.276 1.00 84.94 99 ASP A N 1
ATOM 785 C CA . ASP A 1 99 ? 7.528 1.487 -11.185 1.00 84.94 99 ASP A CA 1
ATOM 786 C C . ASP A 1 99 ? 8.144 0.157 -11.650 1.00 84.94 99 ASP A C 1
ATOM 788 O O . ASP A 1 99 ? 8.062 -0.253 -12.805 1.00 84.94 99 ASP A O 1
ATOM 792 N N . THR A 1 100 ? 8.810 -0.512 -10.715 1.00 83.50 100 THR A N 1
ATOM 793 C CA . THR A 1 100 ? 9.431 -1.820 -10.900 1.00 83.50 100 THR A CA 1
ATOM 794 C C . THR A 1 100 ? 8.804 -2.751 -9.868 1.00 83.50 100 THR A C 1
ATOM 796 O O . THR A 1 100 ? 8.859 -2.442 -8.682 1.00 83.50 100 THR A O 1
ATOM 799 N N . PRO A 1 101 ? 8.135 -3.848 -10.251 1.00 86.06 101 PRO A N 1
ATOM 800 C CA . PRO A 1 101 ? 7.831 -4.256 -11.617 1.00 86.06 101 PRO A CA 1
ATOM 801 C C . PRO A 1 101 ? 6.848 -3.298 -12.312 1.00 86.06 101 PRO A C 1
ATOM 803 O O . PRO A 1 101 ? 6.039 -2.665 -11.625 1.00 86.06 101 PRO A O 1
ATOM 806 N N . PRO A 1 102 ? 6.891 -3.202 -13.655 1.00 85.25 102 PRO A N 1
ATOM 807 C CA . PRO A 1 102 ? 6.005 -2.319 -14.406 1.00 85.25 102 PRO A CA 1
ATOM 808 C C . PRO A 1 102 ? 4.541 -2.633 -14.089 1.00 85.25 102 PRO A C 1
ATOM 810 O O . PRO A 1 102 ? 4.108 -3.786 -14.163 1.00 85.25 102 PRO A O 1
ATOM 813 N N . GLY A 1 103 ? 3.793 -1.597 -13.697 1.00 85.44 103 GLY A N 1
ATOM 814 C CA . GLY A 1 103 ? 2.388 -1.696 -13.297 1.00 85.44 103 GLY A CA 1
ATOM 815 C C . GLY A 1 103 ? 2.147 -1.562 -11.790 1.00 85.44 103 GLY A C 1
ATOM 816 O O . GLY A 1 103 ? 1.004 -1.326 -11.385 1.00 85.44 103 GLY A O 1
ATOM 817 N N . ILE A 1 104 ? 3.189 -1.617 -10.946 1.00 89.69 104 ILE A N 1
ATOM 818 C CA . ILE A 1 104 ? 3.050 -1.421 -9.490 1.00 89.69 104 ILE A CA 1
ATOM 819 C C . ILE A 1 104 ? 2.466 -0.057 -9.145 1.00 89.69 104 ILE A C 1
ATOM 821 O O . ILE A 1 104 ? 1.648 0.046 -8.228 1.00 89.69 104 ILE A O 1
ATOM 825 N N . LYS A 1 105 ? 2.784 0.978 -9.930 1.00 87.88 105 LYS A N 1
ATOM 826 C CA . LYS A 1 105 ? 2.200 2.310 -9.763 1.00 87.88 105 LYS A CA 1
ATOM 827 C C . LYS A 1 105 ? 0.672 2.278 -9.785 1.00 87.88 105 LYS A C 1
ATOM 829 O O . LYS A 1 105 ? 0.035 2.855 -8.906 1.00 87.88 105 LYS A O 1
ATOM 834 N N . LYS A 1 106 ? 0.073 1.552 -10.734 1.00 86.88 106 LYS A N 1
ATOM 835 C CA . LYS A 1 106 ? -1.388 1.423 -10.851 1.00 86.88 106 LYS A CA 1
ATOM 836 C C . LYS A 1 106 ? -1.986 0.740 -9.622 1.00 86.88 106 LYS A C 1
ATOM 838 O O . LYS A 1 106 ? -2.988 1.216 -9.097 1.00 86.88 106 LYS A O 1
ATOM 843 N N . CYS A 1 107 ? -1.366 -0.332 -9.135 1.00 90.19 107 CYS A N 1
ATOM 844 C CA . CYS A 1 107 ? -1.844 -1.040 -7.947 1.00 90.19 107 CYS A CA 1
ATOM 845 C C . CYS A 1 107 ? -1.765 -0.185 -6.681 1.00 90.19 107 CYS A C 1
ATOM 847 O O . CYS A 1 107 ? -2.716 -0.173 -5.904 1.00 90.19 107 CYS A O 1
ATOM 849 N N . VAL A 1 108 ? -0.690 0.588 -6.503 1.00 91.62 108 VAL A N 1
ATOM 850 C CA . VAL A 1 108 ? -0.558 1.519 -5.372 1.00 91.62 108 VAL A CA 1
ATOM 851 C C . VAL A 1 108 ? -1.613 2.628 -5.434 1.00 91.62 108 VAL A C 1
ATOM 853 O O . VAL A 1 108 ? -2.212 2.960 -4.411 1.00 91.62 108 VAL A O 1
ATOM 856 N N . LEU A 1 109 ? -1.898 3.179 -6.618 1.00 87.88 109 LEU A N 1
ATOM 857 C CA . LEU A 1 109 ? -2.961 4.177 -6.789 1.00 87.88 109 LEU A CA 1
ATOM 858 C C . LEU A 1 109 ? -4.343 3.598 -6.462 1.00 87.88 109 LEU A C 1
ATOM 860 O O . LEU A 1 109 ? -5.111 4.227 -5.735 1.00 87.88 109 LEU A O 1
ATOM 864 N N . VAL A 1 110 ? -4.649 2.384 -6.932 1.00 89.25 110 VAL A N 1
ATOM 865 C CA . VAL A 1 110 ? -5.909 1.692 -6.608 1.00 89.25 110 VAL A CA 1
ATOM 866 C C . VAL A 1 110 ? -6.025 1.447 -5.105 1.00 89.25 110 VAL A C 1
ATOM 868 O O . VAL A 1 110 ? -7.050 1.794 -4.523 1.00 89.25 110 VAL A O 1
ATOM 871 N N . PHE A 1 111 ? -4.969 0.931 -4.471 1.00 91.94 111 PHE A N 1
ATOM 872 C CA . PHE A 1 111 ? -4.913 0.724 -3.023 1.00 91.94 111 PHE A CA 1
ATOM 873 C C . PHE A 1 111 ? -5.201 2.026 -2.268 1.00 91.94 111 PHE A C 1
ATOM 875 O O . PHE A 1 111 ? -6.064 2.074 -1.400 1.00 91.94 111 PHE A O 1
ATOM 882 N N . THR A 1 112 ? -4.526 3.114 -2.650 1.00 89.00 112 THR A N 1
ATOM 883 C CA . THR A 1 112 ? -4.677 4.425 -2.001 1.00 89.00 112 THR A CA 1
ATOM 884 C C . THR A 1 112 ? -6.084 4.985 -2.201 1.00 89.00 112 THR A C 1
ATOM 886 O O . THR A 1 112 ? -6.663 5.556 -1.281 1.00 89.00 112 THR A O 1
ATOM 889 N N . THR A 1 113 ? -6.664 4.787 -3.388 1.00 86.00 113 THR A N 1
ATOM 890 C CA . THR A 1 113 ? -8.055 5.161 -3.670 1.00 86.00 113 THR A CA 1
ATOM 891 C C . THR A 1 113 ? -9.012 4.417 -2.749 1.00 86.00 113 THR A C 1
ATOM 893 O O . THR A 1 113 ? -9.874 5.055 -2.150 1.00 86.00 113 THR A O 1
ATOM 896 N N . ARG A 1 114 ? -8.874 3.088 -2.629 1.00 88.00 114 ARG A N 1
ATOM 897 C CA . ARG A 1 114 ? -9.730 2.258 -1.768 1.00 88.00 114 ARG A CA 1
ATOM 898 C C . ARG A 1 114 ? -9.589 2.667 -0.306 1.00 88.00 114 ARG A C 1
ATOM 900 O O . ARG A 1 114 ? -10.592 2.994 0.316 1.00 88.00 114 ARG A O 1
ATOM 907 N N . LEU A 1 115 ? -8.355 2.799 0.178 1.00 88.12 115 LEU A N 1
ATOM 908 C CA . LEU A 1 115 ? -8.048 3.237 1.539 1.00 88.12 115 LEU A CA 1
ATOM 909 C C . LEU A 1 115 ? -8.751 4.555 1.897 1.00 88.12 115 LEU A C 1
ATOM 911 O O . LEU A 1 115 ? -9.443 4.643 2.904 1.00 88.12 115 LEU A O 1
ATOM 915 N N . LEU A 1 116 ? -8.617 5.579 1.050 1.00 84.81 116 LEU A N 1
ATOM 916 C CA . LEU A 1 116 ? -9.213 6.897 1.299 1.00 84.81 116 LEU A CA 1
ATOM 917 C C . LEU A 1 116 ? -10.727 6.934 1.061 1.00 84.81 116 LEU A C 1
ATOM 919 O O . LEU A 1 116 ? -11.396 7.854 1.519 1.00 84.81 116 LEU A O 1
ATOM 923 N N . SER A 1 117 ? -11.266 5.968 0.316 1.00 82.12 117 SER A N 1
ATOM 924 C CA . SER A 1 117 ? -12.701 5.859 0.044 1.00 82.12 117 SER A CA 1
ATOM 925 C C . SER A 1 117 ? -13.459 5.152 1.153 1.00 82.12 117 SER A C 1
ATOM 927 O O . SER A 1 117 ? -14.610 5.501 1.397 1.00 82.12 117 SER A O 1
ATOM 929 N N . ASN A 1 118 ? -12.829 4.142 1.748 1.00 76.88 118 ASN A N 1
ATOM 930 C CA . ASN A 1 118 ? -13.466 3.234 2.690 1.00 76.88 118 ASN A CA 1
ATOM 931 C C . ASN A 1 118 ? -13.190 3.633 4.142 1.00 76.88 118 ASN A C 1
ATOM 933 O O . ASN A 1 118 ? -14.018 3.339 4.999 1.00 76.88 118 ASN A O 1
ATOM 937 N N . SER A 1 119 ? -12.122 4.405 4.382 1.00 75.38 119 SER A N 1
ATOM 938 C CA . SER A 1 119 ? -11.834 4.968 5.696 1.00 75.38 119 SER A CA 1
ATOM 939 C C . SER A 1 119 ? -12.881 5.990 6.138 1.00 75.38 119 SER A C 1
ATOM 941 O O . SER A 1 119 ? -12.967 7.101 5.612 1.00 75.38 119 SER A O 1
ATOM 943 N N . LYS A 1 120 ? -13.617 5.635 7.186 1.00 68.25 120 LYS A N 1
ATOM 944 C CA . LYS A 1 120 ? -14.508 6.473 7.997 1.00 68.25 120 LYS A CA 1
ATOM 945 C C . LYS A 1 120 ? -13.725 7.501 8.814 1.00 68.25 120 LYS A C 1
ATOM 947 O O . LYS A 1 120 ? -14.286 8.513 9.229 1.00 68.25 120 LYS A O 1
ATOM 952 N N . GLN A 1 121 ? -12.436 7.255 9.053 1.00 65.00 121 GLN A N 1
ATOM 953 C CA . GLN A 1 121 ? -11.549 8.165 9.773 1.00 65.00 121 GLN A CA 1
ATOM 954 C C . GLN A 1 121 ? -10.900 9.174 8.820 1.00 65.00 121 GLN A C 1
ATOM 956 O O . GLN A 1 121 ? -10.538 8.845 7.686 1.00 65.00 121 GLN A O 1
ATOM 961 N N . ALA A 1 122 ? -10.693 10.408 9.289 1.00 66.19 122 ALA A N 1
ATOM 962 C CA . ALA A 1 122 ? -9.940 11.414 8.548 1.00 66.19 122 ALA A CA 1
ATOM 963 C C . ALA A 1 122 ? -8.447 11.042 8.541 1.00 66.19 122 ALA A C 1
ATOM 965 O O . ALA A 1 122 ? -7.692 11.408 9.437 1.00 66.19 122 ALA A O 1
ATOM 966 N N . LEU A 1 123 ? -8.025 10.300 7.517 1.00 68.50 123 LEU A N 1
ATOM 967 C CA . LEU A 1 123 ? -6.641 9.857 7.320 1.00 68.50 123 LEU A CA 1
ATOM 968 C C . LEU A 1 123 ? -5.732 10.977 6.774 1.00 68.50 123 LEU A C 1
ATOM 970 O O . LEU A 1 123 ? -4.537 11.028 7.060 1.00 68.50 123 LEU A O 1
ATOM 974 N N . LEU A 1 124 ? -6.295 11.928 6.027 1.00 62.78 124 LEU A N 1
ATOM 975 C CA . LEU A 1 124 ? -5.551 13.003 5.356 1.00 62.78 124 LEU A CA 1
ATOM 976 C C . LEU A 1 124 ? -4.763 13.962 6.269 1.00 62.78 124 LEU A C 1
ATOM 978 O O . LEU A 1 124 ? -3.675 14.361 5.859 1.00 62.78 124 LEU A O 1
ATOM 982 N N . PRO A 1 125 ? -5.223 14.337 7.479 1.00 65.12 125 PRO A N 1
ATOM 983 C CA . PRO A 1 125 ? -4.456 15.195 8.384 1.00 65.12 125 PRO A CA 1
ATOM 984 C C . PRO A 1 125 ? -3.144 14.563 8.864 1.00 65.12 125 PRO A C 1
ATOM 986 O O . PRO A 1 125 ? -2.262 15.271 9.350 1.00 65.12 125 PRO A O 1
ATOM 989 N N . GLN A 1 126 ? -2.982 13.240 8.741 1.00 71.12 126 GLN A N 1
ATOM 990 C CA . GLN A 1 126 ? -1.733 12.593 9.113 1.00 71.12 126 GLN A CA 1
ATOM 991 C C . GLN A 1 126 ? -0.635 12.922 8.098 1.00 71.12 126 GLN A C 1
ATOM 993 O O . GLN A 1 126 ? -0.714 12.570 6.919 1.00 71.12 126 GLN A O 1
ATOM 998 N N . MET A 1 127 ? 0.437 13.562 8.575 1.00 66.25 127 MET A N 1
ATOM 999 C CA . MET A 1 127 ? 1.511 14.109 7.735 1.00 66.25 127 MET A CA 1
ATOM 1000 C C . MET A 1 127 ? 2.146 13.071 6.790 1.00 66.25 127 MET A C 1
ATOM 1002 O O . MET A 1 127 ? 2.534 13.412 5.670 1.00 66.25 127 MET A O 1
ATOM 1006 N N . GLY A 1 128 ? 2.209 11.800 7.208 1.00 71.75 128 GLY A N 1
ATOM 1007 C CA . GLY A 1 128 ? 2.698 10.696 6.376 1.00 71.75 128 GLY A CA 1
ATOM 1008 C C . GLY A 1 128 ? 1.791 10.390 5.181 1.00 71.75 128 GLY A C 1
ATOM 1009 O O . GLY A 1 128 ? 2.279 10.241 4.061 1.00 71.75 128 GLY A O 1
ATOM 1010 N N . ILE A 1 129 ? 0.472 10.373 5.390 1.00 81.75 129 ILE A N 1
ATOM 1011 C CA . ILE A 1 129 ? -0.502 10.104 4.327 1.00 81.75 129 ILE A CA 1
ATOM 1012 C C . ILE A 1 129 ? -0.581 11.283 3.371 1.00 81.75 129 ILE A C 1
ATOM 1014 O O . ILE A 1 129 ? -0.465 11.083 2.166 1.00 81.75 129 ILE A O 1
ATOM 1018 N N . TYR A 1 130 ? -0.697 12.509 3.887 1.00 79.81 130 TYR A N 1
ATOM 1019 C CA . TYR A 1 130 ? -0.738 13.708 3.051 1.00 79.81 130 TYR A CA 1
ATOM 1020 C C . TYR A 1 130 ? 0.472 13.795 2.111 1.00 79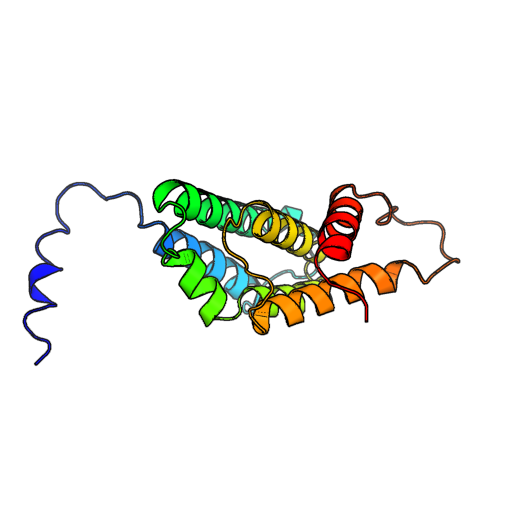.81 130 TYR A C 1
ATOM 1022 O O . TYR A 1 130 ? 0.331 14.010 0.907 1.00 79.81 130 TYR A O 1
ATOM 1030 N N . THR A 1 131 ? 1.673 13.558 2.647 1.00 82.38 131 THR A N 1
ATOM 1031 C CA . THR A 1 131 ? 2.913 13.589 1.864 1.00 82.38 131 THR A CA 1
ATOM 1032 C C . THR A 1 131 ? 2.937 12.489 0.804 1.00 82.38 131 THR A C 1
ATOM 1034 O O . THR A 1 131 ? 3.301 12.755 -0.343 1.00 82.38 131 THR A O 1
ATOM 1037 N N . ALA A 1 132 ? 2.539 11.264 1.158 1.00 84.62 132 ALA A N 1
ATOM 1038 C CA . ALA A 1 132 ? 2.493 10.146 0.220 1.00 84.62 132 ALA A CA 1
ATOM 1039 C C . ALA A 1 132 ? 1.460 10.374 -0.896 1.00 84.62 132 ALA A C 1
ATOM 1041 O O . ALA A 1 132 ? 1.778 10.195 -2.070 1.00 84.62 132 ALA A O 1
ATOM 1042 N N . VAL A 1 133 ? 0.263 10.856 -0.556 1.00 85.56 133 VAL A N 1
ATOM 1043 C CA . VAL A 1 133 ? -0.792 11.197 -1.521 1.00 85.56 133 VAL A CA 1
ATOM 1044 C C . VAL A 1 133 ? -0.330 12.319 -2.451 1.00 85.56 133 VAL A C 1
ATOM 1046 O O . VAL A 1 133 ? -0.435 12.179 -3.666 1.00 85.56 133 VAL A O 1
ATOM 1049 N N . LYS A 1 134 ? 0.283 13.388 -1.926 1.00 82.69 134 LYS A N 1
ATOM 1050 C CA . LYS A 1 134 ? 0.849 14.471 -2.747 1.00 82.69 134 LYS A CA 1
ATOM 1051 C C . LYS A 1 134 ? 1.922 13.963 -3.717 1.00 82.69 134 LYS A C 1
ATOM 1053 O O . LYS A 1 134 ? 1.926 14.356 -4.883 1.00 82.69 134 LYS A O 1
ATOM 1058 N N . LYS A 1 135 ? 2.808 13.063 -3.266 1.00 85.12 135 LYS A N 1
ATOM 1059 C CA . LYS A 1 135 ? 3.809 12.404 -4.127 1.00 85.12 135 LYS A CA 1
ATOM 1060 C C . LYS A 1 135 ? 3.135 11.595 -5.242 1.00 85.12 135 LYS A C 1
ATOM 1062 O O . LYS A 1 135 ? 3.561 11.701 -6.388 1.00 85.12 135 LYS A O 1
ATOM 1067 N N . LEU A 1 136 ? 2.088 10.830 -4.926 1.00 84.75 136 LEU A N 1
ATOM 1068 C CA . LEU A 1 136 ? 1.334 10.022 -5.894 1.00 84.75 136 LEU A CA 1
ATOM 1069 C C . LEU A 1 136 ? 0.594 10.878 -6.933 1.00 84.75 136 LEU A C 1
ATOM 1071 O O . LEU A 1 136 ? 0.601 10.536 -8.114 1.00 84.75 136 LEU A O 1
ATOM 1075 N N . ILE A 1 137 ? 0.009 12.009 -6.525 1.00 82.94 137 ILE A N 1
ATOM 1076 C CA . ILE A 1 137 ? -0.614 12.973 -7.449 1.00 82.94 137 ILE A CA 1
ATOM 1077 C C . ILE A 1 137 ? 0.429 13.532 -8.421 1.00 82.94 137 ILE A C 1
ATOM 1079 O O . ILE A 1 137 ? 0.174 13.577 -9.622 1.00 82.94 137 ILE A O 1
ATOM 1083 N N . GLY A 1 138 ? 1.618 13.897 -7.926 1.00 80.81 138 GLY A N 1
ATOM 1084 C CA . GLY A 1 138 ? 2.725 14.351 -8.773 1.00 80.81 138 GLY A CA 1
ATOM 1085 C C . GLY A 1 138 ? 3.092 13.330 -9.854 1.00 80.81 138 GLY A C 1
ATOM 1086 O O . GLY A 1 138 ? 3.189 13.689 -11.023 1.00 80.81 138 GLY A O 1
ATOM 1087 N N . LEU A 1 139 ? 3.168 12.043 -9.493 1.00 78.94 139 LEU A N 1
ATOM 1088 C CA . LEU A 1 139 ? 3.432 10.955 -10.447 1.00 78.94 139 LEU A CA 1
ATOM 1089 C C . LEU A 1 139 ? 2.329 10.793 -11.509 1.00 78.94 139 LEU A C 1
ATOM 1091 O O . LEU A 1 139 ? 2.606 10.301 -12.600 1.00 78.94 139 LEU A O 1
ATOM 1095 N N . CYS A 1 140 ? 1.086 11.180 -11.206 1.00 73.81 140 CYS A N 1
ATOM 1096 C CA . CYS A 1 140 ? -0.006 11.194 -12.184 1.00 73.81 140 CYS A CA 1
ATOM 1097 C C . CYS A 1 140 ? 0.075 12.420 -13.111 1.00 73.81 140 CYS A C 1
ATOM 1099 O O . CYS A 1 140 ? -0.243 12.315 -14.293 1.00 73.81 140 CYS A O 1
ATOM 1101 N N . GLY A 1 141 ? 0.505 13.571 -12.582 1.00 63.50 141 GLY A N 1
ATOM 1102 C CA . GLY A 1 141 ? 0.637 14.827 -13.325 1.00 63.50 141 GLY A CA 1
ATOM 1103 C C . GLY A 1 141 ? 1.819 14.861 -14.298 1.00 63.50 141 GLY A C 1
ATOM 1104 O O . GLY A 1 141 ? 1.701 15.451 -15.367 1.00 63.50 141 GLY A O 1
ATOM 1105 N N . GLU A 1 142 ? 2.925 14.178 -13.985 1.00 57.88 142 GLU A N 1
ATOM 1106 C CA . GLU A 1 142 ? 4.095 14.057 -14.877 1.00 57.88 142 GLU A CA 1
ATOM 1107 C C . GLU A 1 142 ? 3.742 13.419 -16.238 1.00 57.88 142 GLU A C 1
ATOM 1109 O O . GLU A 1 142 ? 4.340 13.757 -17.256 1.00 57.88 142 GLU A O 1
ATOM 1114 N N . VAL A 1 143 ? 2.720 12.557 -16.288 1.00 51.09 143 VAL A N 1
ATOM 1115 C CA . VAL A 1 143 ? 2.255 11.894 -17.522 1.00 51.09 143 VAL A CA 1
ATOM 1116 C C . VAL A 1 143 ? 1.420 12.829 -18.415 1.00 51.09 143 VAL A C 1
ATOM 1118 O O . VAL A 1 143 ? 1.327 12.604 -19.618 1.00 51.09 143 VAL A O 1
ATOM 1121 N N . LEU A 1 144 ? 0.840 13.907 -17.871 1.00 46.38 144 LEU A N 1
ATOM 1122 C CA . LEU A 1 144 ? 0.006 14.847 -18.637 1.00 46.38 144 LEU A CA 1
ATOM 1123 C C . LEU A 1 144 ? 0.818 15.842 -19.491 1.00 46.38 144 LEU A C 1
ATOM 1125 O O . LEU A 1 144 ? 0.229 16.570 -20.287 1.00 46.38 144 LEU A O 1
ATOM 1129 N N . ALA A 1 145 ? 2.149 15.884 -19.352 1.00 41.00 145 ALA A N 1
ATOM 1130 C CA . ALA A 1 145 ? 3.003 16.911 -19.959 1.00 41.00 145 ALA A CA 1
ATOM 1131 C C . ALA A 1 145 ? 3.793 16.475 -21.216 1.00 41.00 145 ALA A C 1
ATOM 1133 O O . ALA A 1 145 ? 4.636 17.240 -21.681 1.00 41.00 145 ALA A O 1
ATOM 1134 N N . ALA A 1 146 ? 3.534 15.300 -21.802 1.00 36.38 146 ALA A N 1
ATOM 1135 C CA . ALA A 1 146 ? 4.180 14.870 -23.051 1.00 36.38 146 ALA A CA 1
ATOM 1136 C C . ALA A 1 146 ? 3.167 14.811 -24.219 1.00 36.38 146 ALA A C 1
ATOM 1138 O O . ALA A 1 146 ? 2.345 13.895 -24.248 1.00 36.38 146 ALA A O 1
ATOM 1139 N N . PRO A 1 147 ? 3.194 15.744 -25.197 1.00 43.22 147 PRO A N 1
ATOM 1140 C CA . PRO A 1 147 ? 2.247 15.747 -26.311 1.00 43.22 147 PRO A CA 1
ATOM 1141 C C . PRO A 1 147 ? 2.704 14.994 -27.578 1.00 43.22 147 PRO A C 1
ATOM 1143 O O . PRO A 1 147 ? 2.076 15.190 -28.617 1.00 43.22 147 PRO A O 1
ATOM 1146 N N . THR A 1 148 ? 3.752 14.156 -27.567 1.00 45.53 148 THR A N 1
ATOM 1147 C CA . THR A 1 148 ? 4.416 13.811 -28.849 1.00 45.53 148 THR A CA 1
ATOM 1148 C C . THR A 1 148 ? 4.742 12.362 -29.195 1.00 45.53 148 THR A C 1
ATOM 1150 O O . THR A 1 148 ? 5.264 12.165 -30.286 1.00 45.53 148 THR A O 1
ATOM 1153 N N . GLU A 1 149 ? 4.374 11.336 -28.426 1.00 40.50 149 GLU A N 1
ATOM 1154 C CA . GLU A 1 149 ? 4.602 9.949 -28.881 1.00 40.50 149 GLU A CA 1
ATOM 1155 C C . GLU A 1 149 ? 3.302 9.130 -28.873 1.00 40.50 149 GLU A C 1
ATOM 1157 O O . GLU A 1 149 ? 2.762 8.732 -27.842 1.00 40.50 149 GLU A O 1
ATOM 1162 N N . ARG A 1 150 ? 2.751 8.975 -30.086 1.00 49.06 150 ARG A N 1
ATOM 1163 C CA . ARG A 1 150 ? 1.771 7.950 -30.464 1.00 49.06 150 ARG A CA 1
ATOM 1164 C C . ARG A 1 150 ? 2.481 6.592 -30.459 1.00 49.06 150 ARG A C 1
ATOM 1166 O O . ARG A 1 150 ? 3.591 6.529 -30.966 1.00 49.06 150 ARG A O 1
ATOM 1173 N N . GLU A 1 151 ? 1.771 5.560 -29.988 1.00 46.75 151 GLU A N 1
ATOM 1174 C CA . GLU A 1 151 ? 2.256 4.195 -29.679 1.00 46.75 151 GLU A CA 1
ATOM 1175 C C . GLU A 1 151 ? 3.149 4.231 -28.427 1.00 46.75 151 GLU A C 1
ATOM 1177 O O . GLU A 1 151 ? 4.265 4.706 -28.472 1.00 46.75 151 GLU A O 1
ATOM 1182 N N . GLU A 1 152 ? 2.690 3.909 -27.215 1.00 36.84 152 GLU A N 1
ATOM 1183 C CA . GLU A 1 152 ? 2.206 2.605 -26.756 1.00 36.84 152 GLU A CA 1
ATOM 1184 C C . GLU A 1 152 ? 1.282 2.778 -25.527 1.00 36.84 152 GLU A C 1
ATOM 1186 O O . GLU A 1 152 ? 1.604 3.503 -24.592 1.00 36.84 152 GLU A O 1
ATOM 1191 N N . VAL A 1 153 ? 0.128 2.094 -25.533 1.00 41.56 153 VAL A N 1
ATOM 1192 C CA . VAL A 1 153 ? -0.868 1.965 -24.443 1.00 41.56 153 VAL A CA 1
ATOM 1193 C C . VAL A 1 153 ? -1.291 3.288 -23.787 1.00 41.56 153 VAL A C 1
ATOM 1195 O O . VAL A 1 153 ? -0.619 3.842 -22.933 1.00 41.56 153 VAL A O 1
ATOM 1198 N N . CYS A 1 154 ? -2.493 3.766 -24.104 1.00 39.28 154 CYS A N 1
ATOM 1199 C CA . CYS A 1 154 ? -3.117 4.912 -23.444 1.00 39.28 154 CYS A CA 1
ATOM 1200 C C . CYS A 1 154 ? -3.307 4.672 -21.922 1.00 39.28 154 CYS A C 1
ATOM 1202 O O . CYS A 1 154 ? -4.369 4.243 -21.470 1.00 39.28 154 CYS A O 1
ATOM 1204 N N . TRP A 1 155 ? -2.287 4.977 -21.109 1.00 36.94 155 TRP A N 1
ATOM 1205 C CA . TRP A 1 155 ? -2.369 5.028 -19.640 1.00 36.94 155 TRP A CA 1
ATOM 1206 C C . TRP A 1 155 ? -3.398 6.074 -19.173 1.00 36.94 15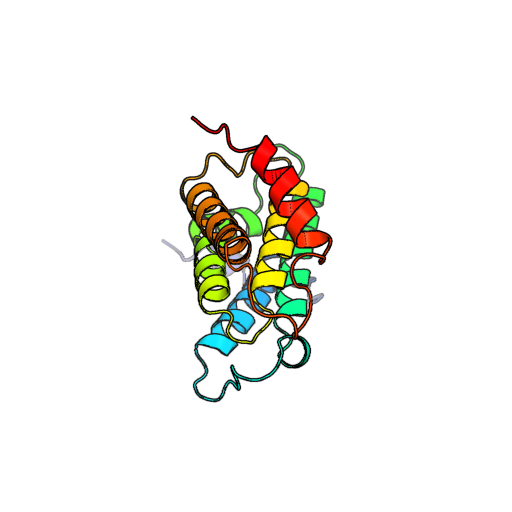5 TRP A C 1
ATOM 1208 O O . TRP A 1 155 ? -3.985 5.937 -18.099 1.00 36.94 155 TRP A O 1
ATOM 1218 N N . SER A 1 156 ? -3.664 7.080 -20.015 1.00 38.19 156 SER A N 1
ATOM 1219 C CA . SER A 1 156 ? -4.599 8.190 -19.786 1.00 38.19 156 SER A CA 1
ATOM 1220 C C . SER A 1 156 ? -6.071 7.750 -19.647 1.00 38.19 156 SER A C 1
ATOM 1222 O O . SER A 1 156 ? -6.863 8.450 -19.024 1.00 38.19 156 SER A O 1
ATOM 1224 N N . CYS A 1 157 ? -6.440 6.556 -20.132 1.00 39.94 157 CYS A N 1
ATOM 1225 C CA . CYS A 1 157 ? -7.811 6.029 -20.060 1.00 39.94 157 CYS A CA 1
ATOM 1226 C C . CYS A 1 157 ? -7.983 4.840 -19.101 1.00 39.94 157 CYS A C 1
ATOM 1228 O O . CYS A 1 157 ? -8.917 4.055 -19.259 1.00 39.94 157 CYS A O 1
ATOM 1230 N N . SER A 1 158 ? -7.124 4.672 -18.090 1.00 45.94 158 SER A N 1
ATOM 1231 C CA . SER A 1 158 ? -7.457 3.745 -17.001 1.00 45.94 158 SER A CA 1
ATOM 1232 C C . SER A 1 158 ? -8.432 4.430 -16.023 1.00 45.94 158 SER A C 1
ATOM 1234 O O . SER A 1 158 ? -7.998 5.325 -15.292 1.00 45.94 158 SER A O 1
ATOM 1236 N N . PRO A 1 159 ? -9.712 3.997 -15.925 1.00 51.19 159 PRO A N 1
ATOM 1237 C CA . PRO A 1 159 ? -10.702 4.577 -15.010 1.00 51.19 159 PRO A CA 1
ATOM 1238 C C . PRO A 1 159 ? -10.231 4.785 -13.554 1.00 51.19 159 PRO A C 1
ATOM 1240 O O . PRO A 1 159 ? -10.624 5.795 -12.965 1.00 51.19 159 PRO A O 1
ATOM 1243 N N . PRO A 1 160 ? -9.361 3.939 -12.952 1.00 53.81 160 PRO A N 1
ATOM 1244 C CA . PRO A 1 160 ? -8.906 4.177 -11.581 1.00 53.81 160 PRO A CA 1
ATOM 1245 C C . PRO A 1 160 ? -8.056 5.442 -11.395 1.00 53.81 160 PRO A C 1
ATOM 1247 O O . PRO A 1 160 ? -8.123 6.037 -10.327 1.00 53.81 160 PRO A O 1
ATOM 1250 N N . ILE A 1 161 ? -7.287 5.891 -12.396 1.00 56.91 161 ILE A N 1
ATOM 1251 C CA . ILE A 1 161 ? -6.396 7.063 -12.249 1.00 56.91 161 ILE A CA 1
ATOM 1252 C C . ILE A 1 161 ? -7.213 8.357 -12.276 1.00 56.91 161 ILE A C 1
ATOM 1254 O O . ILE A 1 161 ? -7.025 9.232 -11.433 1.00 56.91 161 ILE A O 1
ATOM 1258 N N . PHE A 1 162 ? -8.172 8.452 -13.201 1.00 56.16 162 PHE A N 1
ATOM 1259 C CA . PHE A 1 162 ? -9.089 9.589 -13.279 1.00 56.16 162 PHE A CA 1
ATOM 1260 C C . PHE A 1 162 ? -10.008 9.653 -12.052 1.00 56.16 162 PHE A C 1
ATOM 1262 O O . PHE A 1 162 ? -10.204 10.723 -11.479 1.00 56.16 162 PHE A O 1
ATOM 1269 N N . SER A 1 163 ? -10.510 8.499 -11.592 1.00 58.47 163 SER A N 1
ATOM 1270 C CA . SER A 1 163 ? -11.289 8.413 -10.354 1.00 58.47 163 SER A CA 1
ATOM 1271 C C . SER A 1 163 ? -10.465 8.805 -9.126 1.00 58.47 163 SER A C 1
ATOM 1273 O O . SER A 1 163 ? -10.997 9.479 -8.249 1.00 58.47 163 SER A O 1
ATOM 1275 N N . PHE A 1 164 ? -9.189 8.411 -9.049 1.00 62.97 164 PHE A N 1
ATOM 1276 C CA . PHE A 1 164 ? -8.293 8.823 -7.969 1.00 62.97 164 PHE A CA 1
ATOM 1277 C C . PHE A 1 164 ? -8.063 10.333 -7.995 1.00 62.97 164 PHE A C 1
ATOM 1279 O O . PHE A 1 164 ? -8.293 11.001 -6.994 1.00 62.97 164 PHE A O 1
ATOM 1286 N N . TYR A 1 165 ? -7.683 10.894 -9.146 1.00 61.75 165 TYR A N 1
ATOM 1287 C CA . TYR A 1 165 ? -7.403 12.324 -9.262 1.00 61.75 165 TYR A CA 1
ATOM 1288 C C . TYR A 1 165 ? -8.632 13.173 -8.922 1.00 61.75 165 TYR A C 1
ATOM 1290 O O . TYR A 1 165 ? -8.529 14.088 -8.117 1.00 61.75 165 TYR A O 1
ATOM 1298 N N . ASN A 1 166 ? -9.807 12.837 -9.463 1.00 61.06 166 ASN A N 1
ATOM 1299 C CA . ASN A 1 166 ? -11.036 13.593 -9.216 1.00 61.06 166 ASN A CA 1
ATOM 1300 C C . ASN A 1 166 ? -11.488 13.484 -7.746 1.00 61.06 166 ASN A C 1
ATOM 1302 O O . ASN A 1 166 ? -11.821 14.483 -7.116 1.00 61.06 166 ASN A O 1
ATOM 1306 N N . LYS A 1 167 ? -11.401 12.287 -7.148 1.00 64.31 167 LYS A N 1
ATOM 1307 C CA . LYS A 1 167 ? -11.789 12.077 -5.745 1.00 64.31 167 LYS A CA 1
ATOM 1308 C C . LYS A 1 167 ? -10.836 12.758 -4.756 1.00 64.31 167 LYS A C 1
ATOM 1310 O O . LYS A 1 167 ? -11.283 13.248 -3.726 1.00 64.31 167 LYS A O 1
ATOM 1315 N N . ILE A 1 168 ? -9.541 12.817 -5.069 1.00 62.47 168 ILE A N 1
ATOM 1316 C CA . ILE A 1 168 ? -8.520 13.424 -4.204 1.00 62.47 168 ILE A CA 1
ATOM 1317 C C . ILE A 1 168 ? -8.384 14.935 -4.421 1.00 62.47 168 ILE A C 1
ATOM 1319 O O . ILE A 1 168 ? -8.158 15.659 -3.453 1.00 62.47 168 ILE A O 1
ATOM 1323 N N . ALA A 1 169 ? -8.576 15.435 -5.645 1.00 57.25 169 ALA A N 1
ATOM 1324 C CA . ALA A 1 169 ? -8.578 16.871 -5.934 1.00 57.25 169 ALA A CA 1
ATOM 1325 C C . ALA A 1 169 ? -9.670 17.621 -5.151 1.00 57.25 169 ALA A C 1
ATOM 1327 O O . ALA A 1 169 ? -9.467 18.771 -4.779 1.00 57.25 169 ALA A O 1
ATOM 1328 N N . CYS A 1 170 ? -10.793 16.967 -4.832 1.00 54.72 170 CYS A N 1
ATOM 1329 C CA . CYS A 1 170 ? -11.822 17.535 -3.955 1.00 54.72 170 CYS A CA 1
ATOM 1330 C C . CYS A 1 170 ? -11.452 17.527 -2.460 1.00 54.72 170 CYS A C 1
ATOM 1332 O O . CYS A 1 170 ? -12.080 18.238 -1.681 1.00 54.72 170 CYS A O 1
ATOM 1334 N N . LEU A 1 171 ? -10.472 16.718 -2.045 1.00 54.47 171 LEU A N 1
ATOM 1335 C CA . LEU A 1 171 ? -10.109 16.506 -0.638 1.00 54.47 171 LEU A CA 1
ATOM 1336 C C . LEU A 1 171 ? -8.878 17.308 -0.190 1.00 54.47 171 LEU A C 1
ATOM 1338 O O . LEU A 1 171 ? -8.643 17.444 1.010 1.00 54.47 171 LEU A O 1
ATOM 1342 N N . ILE A 1 172 ? -8.092 17.840 -1.128 1.00 53.19 172 ILE A N 1
ATOM 1343 C CA . ILE A 1 172 ? -6.943 18.700 -0.839 1.00 53.19 172 ILE A CA 1
ATOM 1344 C C . ILE A 1 172 ? -7.313 20.124 -1.267 1.00 53.19 172 ILE A C 1
ATOM 1346 O O . ILE A 1 172 ? -7.366 20.379 -2.470 1.00 53.19 172 ILE A O 1
ATOM 1350 N N . PRO A 1 173 ? -7.573 21.061 -0.334 1.00 37.78 173 PRO A N 1
ATOM 1351 C CA . PRO A 1 173 ? -7.762 22.456 -0.703 1.00 37.78 173 PRO A CA 1
ATOM 1352 C C . PRO A 1 173 ? -6.474 22.957 -1.362 1.00 37.78 173 PRO A C 1
ATOM 1354 O O . PRO A 1 173 ? -5.400 22.947 -0.756 1.00 37.78 173 PRO A O 1
ATOM 1357 N N . VAL A 1 174 ? -6.576 23.331 -2.636 1.00 39.78 174 VAL A N 1
ATOM 1358 C CA . VAL A 1 174 ? -5.507 24.039 -3.341 1.00 39.78 174 VAL A CA 1
ATOM 1359 C C . VAL A 1 174 ? -5.417 25.439 -2.715 1.00 39.78 174 VAL A C 1
ATOM 1361 O O . VAL A 1 174 ? -6.464 26.076 -2.586 1.00 39.78 174 VAL A O 1
ATOM 1364 N N . PRO A 1 175 ? -4.233 25.890 -2.261 1.00 39.38 175 PRO A N 1
ATOM 1365 C CA . PRO A 1 175 ? -4.054 27.245 -1.745 1.00 39.38 175 PRO A CA 1
ATOM 1366 C C . PRO A 1 175 ? -4.215 28.310 -2.835 1.00 39.38 175 PRO A C 1
ATOM 1368 O O . PRO A 1 175 ? -3.876 28.018 -4.006 1.00 39.38 175 PRO A O 1
#

Organism: Haemaphysalis longicornis (NCBI:txid44386)

Foldseek 3Di:
DCPVVVVVPPPPPPDDPDPDPLQVLLVVLLVLLVCLVVDPPRPLQDAPVVSCNLVSLVSNLVSLLVQCVPPDLPDDDPSRVVCLVVLVLQVLLVCLVVCGSPPSLVSSLLSLLSCVVRDPDPPCVRPSNVVSLVSSVVVLVVVVPDPDDDDDDPPVPDVSSVSSCVVVVVVDDDD

Radius of gyration: 19.03 Å; Cα contacts (8 Å, |Δi|>4): 125; chains: 1; bounding box: 35×54×67 Å

Secondary structure (DSSP, 8-state):
--TTTSTTTSTTSSS--PPPPHHHHHHHHHHHHHHHHH-TT--TTS-GGGTSHHHHHHHHHHHHHHHHHHH-TT---HHHHHHHHTTHHHHHHHHHHHT-STTHHHHHHHHHHHHHHH-SS--TTSHHHHHHHHHHHHHHHGGGG------S--GGG-HHHHHHHHHHHTTS---

InterPro domains:
  IPR019384 FHF complex subunit HOOK interacting protein [PF10257] (79-153)
  IPR019384 FHF complex subunit HOOK interacting protein [PTHR21705] (1-153)

Sequence (175 aa):
MFSRLATAFSNAVDALAPPLPLHEEFLWHWTAIMKFYTDRNSNSKKPIELTGLAGR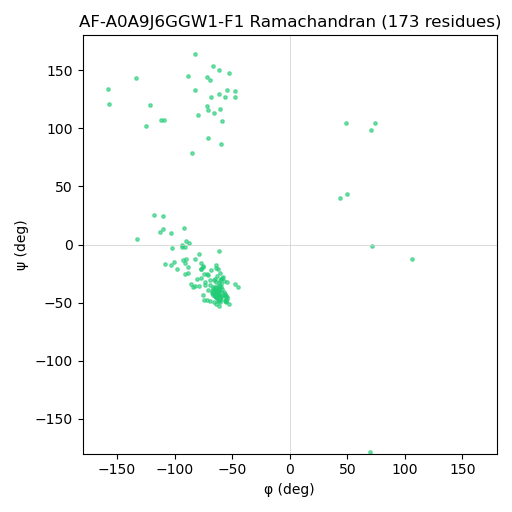LEEMSKILEQEESELGTENMGPCMEHFLQHKMLEQMSALSRADTPPGIKKCVLVFTTRLLSNSKQALLPQMGIYTAVKKLIGLCGEVLAAPTEREEVCWSCSPPIFSFYNKIACLIPVP

Solvent-accessible surface area (backbone atoms only — not comparable to full-atom values): 10553 Å² total; per-residue (Å²): 142,72,78,72,69,58,66,72,62,67,80,73,76,85,73,76,89,66,77,72,56,67,49,60,53,43,50,50,40,50,50,54,51,54,44,49,76,67,40,88,82,48,67,52,82,44,51,32,88,80,66,53,51,56,58,37,51,51,50,45,48,50,49,48,54,47,47,54,66,72,58,44,93,89,52,84,47,73,49,58,51,50,42,59,77,67,35,46,62,39,53,47,38,54,45,33,73,65,34,59,24,46,58,41,34,59,46,48,51,48,45,52,41,49,53,68,68,70,49,90,61,86,58,62,83,41,68,57,49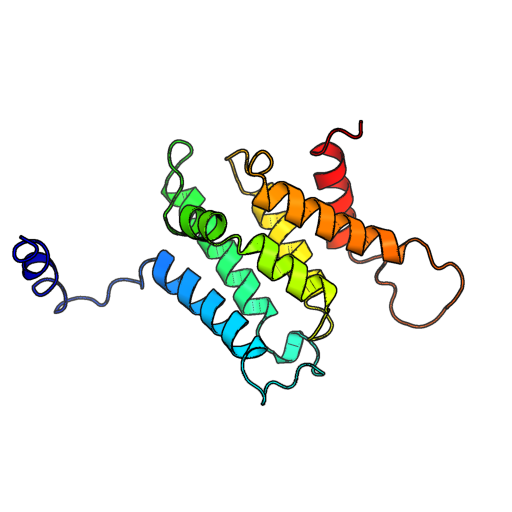,40,52,23,52,54,53,49,50,48,66,59,53,65,66,76,74,68,94,80,75,83,85,76,78,77,73,90,72,43,69,65,58,58,52,36,50,58,61,45,59,75,72,50,87,78,129

pLDDT: mean 73.17, std 18.79, range [35.81, 95.5]

Mean predicted aligned error: 12.16 Å